Protein AF-A0A0B2RHP3-F1 (afdb_monomer_lite)

Structure (mmCIF, N/CA/C/O backbone):
data_AF-A0A0B2RHP3-F1
#
_entry.id   AF-A0A0B2RHP3-F1
#
loop_
_atom_site.group_PDB
_atom_site.id
_atom_site.type_symbol
_atom_site.label_atom_id
_atom_site.label_alt_id
_atom_site.label_comp_id
_atom_site.label_asym_id
_atom_site.label_entity_id
_atom_site.label_seq_id
_atom_site.pdbx_PDB_ins_code
_atom_site.Cartn_x
_atom_site.Cartn_y
_atom_site.Cartn_z
_atom_site.occupancy
_atom_site.B_iso_or_equiv
_atom_site.auth_seq_id
_atom_site.auth_comp_id
_atom_site.auth_asym_id
_atom_site.auth_atom_id
_atom_site.pdbx_PDB_model_num
ATOM 1 N N . ASN A 1 1 ? 19.300 -1.665 0.332 1.00 57.94 1 ASN A N 1
ATOM 2 C CA . ASN A 1 1 ? 18.293 -2.741 0.277 1.00 57.94 1 ASN A CA 1
ATOM 3 C C . ASN A 1 1 ? 17.797 -2.737 -1.156 1.00 57.94 1 ASN A C 1
ATOM 5 O O . ASN A 1 1 ? 17.292 -1.704 -1.565 1.00 57.94 1 ASN A O 1
ATOM 9 N N . SER A 1 2 ? 18.061 -3.764 -1.960 1.00 60.50 2 SER A N 1
ATOM 10 C CA . SER A 1 2 ? 17.703 -3.735 -3.387 1.00 60.50 2 SER A CA 1
ATOM 11 C C . SER A 1 2 ? 16.318 -4.350 -3.572 1.00 60.50 2 SER A C 1
ATOM 13 O O . SER A 1 2 ? 16.069 -5.476 -3.149 1.00 60.50 2 SER A O 1
ATOM 15 N N . SER A 1 3 ? 15.399 -3.591 -4.157 1.00 68.31 3 SER A N 1
ATOM 16 C CA . SER A 1 3 ? 14.050 -4.015 -4.521 1.00 68.31 3 SER A CA 1
ATOM 17 C C . SER A 1 3 ? 13.932 -4.022 -6.040 1.00 68.31 3 SER A C 1
ATOM 19 O O . SER A 1 3 ? 14.511 -3.188 -6.726 1.00 68.31 3 SER A O 1
ATOM 21 N N . PHE A 1 4 ? 13.136 -4.932 -6.584 1.00 70.50 4 PHE A N 1
ATOM 22 C CA . PHE A 1 4 ? 12.904 -5.008 -8.023 1.00 70.50 4 PHE A CA 1
ATOM 23 C C . PHE A 1 4 ? 11.477 -4.568 -8.342 1.00 70.50 4 PHE A C 1
ATOM 25 O O . PHE A 1 4 ? 10.541 -4.877 -7.597 1.00 70.50 4 PHE A O 1
ATOM 32 N N . ILE A 1 5 ? 11.313 -3.849 -9.451 1.00 76.62 5 ILE A N 1
ATOM 33 C CA . ILE A 1 5 ? 10.028 -3.734 -10.136 1.00 76.62 5 ILE A CA 1
ATOM 34 C C . ILE A 1 5 ? 10.063 -4.728 -11.293 1.00 76.62 5 ILE A C 1
ATOM 36 O O . ILE A 1 5 ? 10.775 -4.536 -12.279 1.00 76.62 5 ILE A O 1
ATOM 40 N N . ALA A 1 6 ? 9.293 -5.803 -11.164 1.00 77.19 6 ALA A N 1
ATOM 41 C CA . ALA A 1 6 ? 9.085 -6.758 -12.238 1.00 77.19 6 ALA A CA 1
ATOM 42 C C . ALA A 1 6 ? 7.977 -6.244 -13.161 1.00 77.19 6 ALA A C 1
ATOM 44 O O . ALA A 1 6 ? 6.861 -5.981 -12.710 1.00 77.19 6 ALA A O 1
ATOM 45 N N . LEU A 1 7 ? 8.271 -6.101 -14.451 1.00 79.06 7 LEU A N 1
ATOM 46 C CA . LEU A 1 7 ? 7.275 -5.764 -15.463 1.00 79.06 7 LEU A CA 1
ATOM 47 C C . LEU A 1 7 ? 6.718 -7.055 -16.063 1.00 79.06 7 LEU A C 1
ATOM 49 O O . LEU A 1 7 ? 7.438 -7.796 -16.726 1.00 79.06 7 LEU A O 1
ATOM 53 N N . ILE A 1 8 ? 5.433 -7.328 -15.827 1.00 81.75 8 ILE A N 1
ATOM 54 C CA . ILE A 1 8 ? 4.748 -8.492 -16.400 1.00 81.75 8 ILE A CA 1
ATOM 55 C C . ILE A 1 8 ? 3.898 -8.043 -17.594 1.00 81.75 8 ILE A C 1
ATOM 57 O O . ILE A 1 8 ? 3.030 -7.185 -17.405 1.00 81.75 8 ILE A O 1
ATOM 61 N N . PRO A 1 9 ? 4.097 -8.605 -18.801 1.00 80.69 9 PRO A N 1
ATOM 62 C CA . PRO A 1 9 ? 3.257 -8.311 -19.960 1.00 80.69 9 PRO A CA 1
ATOM 63 C C . PRO A 1 9 ? 1.780 -8.614 -19.682 1.00 80.69 9 PRO A C 1
ATOM 65 O O . PRO A 1 9 ? 1.448 -9.684 -19.172 1.00 80.69 9 PRO A O 1
ATOM 68 N N . LYS A 1 10 ? 0.875 -7.697 -20.039 1.00 80.12 10 LYS A N 1
ATOM 69 C CA . LYS A 1 10 ? -0.578 -7.954 -20.063 1.00 80.12 10 LYS A CA 1
ATOM 70 C C . LYS A 1 10 ? -1.024 -8.605 -21.374 1.00 80.12 10 LYS A C 1
ATOM 72 O O . LYS A 1 10 ? -2.064 -9.254 -21.405 1.00 80.12 10 LYS A O 1
ATOM 77 N N . LEU A 1 11 ? -0.261 -8.397 -22.447 1.00 85.56 11 LEU A N 1
ATOM 78 C CA . LEU A 1 11 ? -0.555 -8.824 -23.815 1.00 85.56 11 LEU A CA 1
ATOM 79 C C . LEU A 1 11 ? 0.608 -9.663 -24.364 1.00 85.56 11 LEU A C 1
ATOM 81 O O . LEU A 1 11 ? 1.715 -9.608 -23.831 1.00 85.56 11 LEU A O 1
ATOM 85 N N . LYS A 1 12 ? 0.356 -10.440 -25.429 1.00 78.94 12 LYS A N 1
ATOM 86 C CA . LYS A 1 12 ? 1.371 -11.293 -26.080 1.00 78.94 12 LYS A CA 1
ATOM 87 C C . LYS A 1 12 ? 2.529 -10.500 -26.696 1.00 78.94 12 LYS A C 1
ATOM 89 O O . LYS A 1 12 ? 3.638 -11.016 -26.710 1.00 78.94 12 LYS A O 1
ATOM 94 N N . ASP A 1 13 ? 2.260 -9.291 -27.183 1.00 83.25 13 ASP A N 1
ATOM 95 C CA . ASP A 1 13 ? 3.254 -8.410 -27.802 1.00 83.25 13 ASP A CA 1
ATOM 96 C C . ASP A 1 13 ? 3.098 -6.979 -27.251 1.00 83.25 13 ASP A C 1
ATOM 98 O O . ASP A 1 13 ? 2.348 -6.174 -27.808 1.00 83.25 13 ASP A O 1
ATOM 102 N N . PRO A 1 14 ? 3.671 -6.690 -26.069 1.00 80.50 14 PRO A N 1
ATOM 103 C CA . PRO A 1 14 ? 3.545 -5.385 -25.432 1.00 80.50 14 PRO A CA 1
ATOM 104 C C . PRO A 1 14 ? 4.436 -4.349 -26.136 1.00 80.50 14 PRO A C 1
ATOM 106 O O . PRO A 1 14 ? 5.646 -4.539 -26.241 1.00 80.50 14 PRO A O 1
ATOM 109 N N . GLN A 1 15 ? 3.853 -3.232 -26.577 1.00 82.00 15 GLN A N 1
ATOM 110 C CA . GLN A 1 15 ? 4.574 -2.184 -27.318 1.00 82.00 15 GLN A CA 1
ATOM 111 C C . GLN A 1 15 ? 4.764 -0.904 -26.501 1.00 82.00 15 GLN A C 1
ATOM 113 O O . GLN A 1 15 ? 5.702 -0.143 -26.735 1.00 82.00 15 GLN A O 1
ATOM 118 N N . SER A 1 16 ? 3.900 -0.673 -25.512 1.00 80.75 16 SER A N 1
ATOM 119 C CA . SER A 1 16 ? 3.956 0.479 -24.616 1.00 80.75 16 SER A CA 1
ATOM 120 C C . SER A 1 16 ? 4.167 0.054 -23.166 1.00 80.75 16 SER A C 1
ATOM 122 O O . SER A 1 16 ? 3.771 -1.031 -22.741 1.00 80.75 16 SER A O 1
ATOM 124 N N . ILE A 1 17 ? 4.726 0.949 -22.345 1.00 74.69 17 ILE A N 1
ATOM 125 C CA . ILE A 1 17 ? 4.904 0.710 -20.907 1.00 74.69 17 ILE A CA 1
ATOM 126 C C . ILE A 1 17 ? 3.569 0.478 -20.177 1.00 74.69 17 ILE A C 1
ATOM 128 O O . ILE A 1 17 ? 3.525 -0.233 -19.174 1.00 74.69 17 ILE A O 1
ATOM 132 N N . SER A 1 18 ? 2.459 1.008 -20.708 1.00 79.25 18 SER A N 1
ATOM 133 C CA . SER A 1 18 ? 1.107 0.754 -20.193 1.00 79.25 18 SER A CA 1
ATOM 134 C C . SER A 1 18 ? 0.641 -0.695 -20.380 1.00 79.25 18 SER A C 1
ATOM 136 O O . SER A 1 18 ? -0.253 -1.145 -19.652 1.00 79.25 18 SER A O 1
ATOM 138 N N . ASP A 1 19 ? 1.259 -1.440 -21.300 1.00 83.12 19 ASP A N 1
ATOM 139 C CA . ASP A 1 19 ? 0.955 -2.851 -21.569 1.00 83.12 19 ASP A CA 1
ATOM 140 C C . ASP A 1 19 ? 1.582 -3.779 -20.531 1.00 83.12 19 ASP A C 1
ATOM 142 O O . ASP A 1 19 ? 1.261 -4.965 -20.479 1.00 83.12 19 ASP A O 1
ATOM 146 N N . PHE A 1 20 ? 2.431 -3.247 -19.652 1.00 80.06 20 PHE A N 1
ATOM 147 C CA . PHE A 1 20 ? 3.016 -3.988 -18.550 1.00 80.06 20 PHE A CA 1
ATOM 148 C C . PHE A 1 20 ? 2.261 -3.721 -17.248 1.00 80.06 20 PHE A C 1
ATOM 150 O O . PHE A 1 20 ? 1.726 -2.640 -16.983 1.00 80.06 20 PHE A O 1
ATOM 157 N N . ARG A 1 21 ? 2.191 -4.744 -16.400 1.00 78.00 21 ARG A N 1
ATOM 158 C CA . ARG A 1 21 ? 1.799 -4.618 -15.001 1.00 78.00 21 ARG A CA 1
ATOM 159 C C . ARG A 1 21 ? 3.076 -4.601 -14.156 1.00 78.00 21 ARG A C 1
ATOM 161 O O . ARG A 1 21 ? 3.761 -5.623 -14.110 1.00 78.00 21 ARG A O 1
ATOM 168 N N . PRO A 1 22 ? 3.388 -3.492 -13.468 1.00 79.62 22 PRO A N 1
ATOM 169 C CA . PRO A 1 22 ? 4.493 -3.475 -12.527 1.00 79.62 22 PRO A CA 1
ATOM 170 C C . PRO A 1 22 ? 4.112 -4.245 -11.257 1.00 79.62 22 PRO A C 1
ATOM 172 O O . PRO A 1 22 ? 3.055 -4.016 -10.663 1.00 79.62 22 PRO A O 1
ATOM 175 N N . ILE A 1 23 ? 4.987 -5.147 -10.824 1.00 79.69 23 IL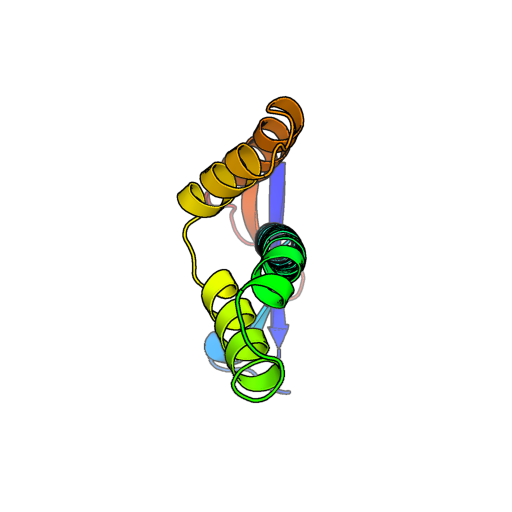E A N 1
ATOM 176 C CA . ILE A 1 23 ? 4.957 -5.780 -9.508 1.00 79.69 23 ILE A CA 1
ATOM 177 C C . ILE A 1 23 ? 6.174 -5.286 -8.738 1.00 79.69 23 ILE A C 1
ATOM 179 O O . ILE A 1 23 ? 7.305 -5.448 -9.180 1.00 79.69 23 ILE A O 1
ATOM 183 N N . SER A 1 24 ? 5.930 -4.674 -7.583 1.00 79.50 24 SER A N 1
ATOM 184 C CA . SER A 1 24 ? 6.958 -4.100 -6.719 1.00 79.50 24 SER A CA 1
ATOM 185 C C . SER A 1 24 ? 6.748 -4.577 -5.294 1.00 79.50 24 SER A C 1
ATOM 187 O O . SER A 1 24 ? 5.620 -4.533 -4.802 1.00 79.50 24 SER A O 1
ATOM 189 N N . LEU A 1 25 ? 7.825 -4.956 -4.605 1.00 77.12 25 LEU A N 1
ATOM 190 C CA . LEU A 1 25 ? 7.764 -5.273 -3.178 1.00 77.12 25 LEU A CA 1
ATOM 191 C C . LEU A 1 25 ? 7.252 -4.073 -2.363 1.00 77.12 25 LEU A C 1
ATOM 193 O O . LEU A 1 25 ? 6.396 -4.245 -1.500 1.00 77.12 25 LEU A O 1
ATOM 197 N N . ILE A 1 26 ? 7.699 -2.856 -2.691 1.00 79.44 26 ILE A N 1
ATOM 198 C CA . ILE A 1 26 ? 7.233 -1.609 -2.058 1.00 79.44 26 ILE A CA 1
ATOM 199 C C . ILE A 1 26 ? 5.727 -1.426 -2.289 1.00 79.44 26 ILE A C 1
ATOM 201 O O . ILE A 1 26 ? 4.983 -1.132 -1.355 1.00 79.44 26 ILE A O 1
ATOM 205 N N . GLY A 1 27 ? 5.265 -1.668 -3.520 1.00 80.38 27 GLY A N 1
ATOM 206 C CA . GLY A 1 27 ? 3.841 -1.623 -3.860 1.00 80.38 27 GLY A CA 1
ATOM 207 C C . GLY A 1 27 ? 3.014 -2.689 -3.130 1.00 80.38 27 GLY A C 1
ATOM 208 O O . GLY A 1 27 ? 1.875 -2.432 -2.749 1.00 80.38 27 GLY A O 1
ATOM 209 N N . CYS A 1 28 ? 3.576 -3.874 -2.884 1.00 81.81 28 CYS A N 1
ATOM 210 C CA . CYS A 1 28 ? 2.934 -4.904 -2.066 1.00 81.81 28 CYS A CA 1
ATOM 211 C C . CYS A 1 28 ? 2.837 -4.484 -0.593 1.00 81.81 28 CYS A C 1
ATOM 213 O O . CYS A 1 28 ? 1.779 -4.654 0.009 1.00 81.81 28 CYS A O 1
ATOM 215 N N . VAL A 1 29 ? 3.899 -3.901 -0.022 1.00 83.44 29 VAL A N 1
ATOM 216 C CA . VAL A 1 29 ? 3.894 -3.380 1.359 1.00 83.44 29 VAL A CA 1
ATOM 217 C C . VAL A 1 29 ? 2.820 -2.307 1.530 1.00 83.44 29 VAL A C 1
ATOM 219 O O . VAL A 1 29 ? 2.047 -2.379 2.483 1.00 83.44 29 VAL A O 1
ATOM 222 N N . TYR A 1 30 ? 2.728 -1.371 0.582 1.00 83.81 30 TYR A N 1
ATOM 223 C CA . TYR A 1 30 ? 1.690 -0.337 0.546 1.00 83.81 30 TYR A CA 1
ATOM 224 C C . TYR A 1 30 ? 0.282 -0.953 0.631 1.00 83.81 30 TYR A C 1
ATOM 226 O O . TYR A 1 30 ? -0.440 -0.720 1.598 1.00 83.81 30 TYR A O 1
ATOM 234 N N 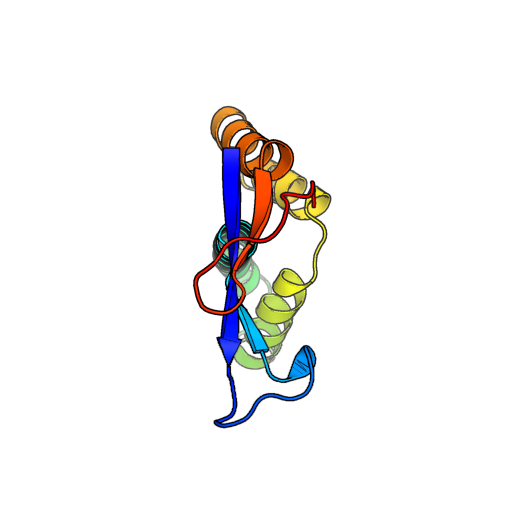. LYS A 1 31 ? -0.044 -1.879 -0.284 1.00 84.25 31 LYS A N 1
ATOM 235 C CA . LYS A 1 31 ? -1.351 -2.564 -0.330 1.00 84.25 31 LYS A CA 1
ATOM 236 C C . LYS A 1 31 ? -1.692 -3.336 0.943 1.00 84.25 31 LYS A C 1
ATOM 238 O O . LYS A 1 31 ? -2.851 -3.389 1.350 1.00 84.25 31 LYS A O 1
ATOM 243 N N . VAL A 1 32 ? -0.701 -3.975 1.568 1.00 87.44 32 VAL A N 1
ATOM 244 C CA . VAL A 1 32 ? -0.912 -4.706 2.826 1.00 87.44 32 VAL A CA 1
ATOM 245 C C . VAL A 1 32 ? -1.286 -3.742 3.950 1.00 87.44 32 VAL A C 1
ATOM 247 O O . VAL A 1 32 ? -2.216 -4.031 4.708 1.00 87.44 32 VAL A O 1
ATOM 250 N N . ILE A 1 33 ? -0.593 -2.605 4.059 1.00 87.50 33 ILE A N 1
ATOM 251 C CA . ILE A 1 33 ? -0.881 -1.605 5.092 1.00 87.50 33 ILE A CA 1
ATOM 252 C C . ILE A 1 33 ? -2.251 -0.973 4.844 1.00 87.50 33 ILE A C 1
ATOM 254 O O . ILE A 1 33 ? -3.051 -0.931 5.778 1.00 87.50 33 ILE A O 1
ATOM 258 N N . ASP A 1 34 ? -2.557 -0.579 3.607 1.00 87.00 34 ASP A N 1
ATOM 259 C CA . ASP A 1 34 ? -3.866 -0.042 3.223 1.00 87.00 34 ASP A CA 1
ATOM 260 C C . ASP A 1 34 ? -5.003 -0.971 3.616 1.00 87.00 34 ASP A C 1
ATOM 262 O O . ASP A 1 34 ? -5.920 -0.592 4.348 1.00 87.00 34 ASP A O 1
ATOM 266 N N . LYS A 1 35 ? -4.909 -2.241 3.210 1.00 86.69 35 LYS A N 1
ATOM 267 C CA . LYS A 1 35 ? -5.940 -3.227 3.519 1.00 86.69 35 LYS A CA 1
ATOM 268 C C . LYS A 1 35 ? -6.085 -3.429 5.023 1.00 86.69 35 LYS A C 1
ATOM 270 O O . LYS A 1 35 ? -7.199 -3.601 5.522 1.00 86.69 35 LYS A O 1
ATOM 275 N N . LEU A 1 36 ? -4.981 -3.410 5.764 1.00 88.81 36 LEU A N 1
ATOM 276 C CA . LEU A 1 36 ? -4.991 -3.552 7.214 1.00 88.81 36 LEU A CA 1
ATOM 277 C C . LEU A 1 36 ? -5.638 -2.343 7.909 1.00 88.81 36 LEU A C 1
ATOM 279 O O . LEU A 1 36 ? -6.481 -2.543 8.790 1.00 88.81 36 LEU A O 1
ATOM 283 N N . LEU A 1 37 ? -5.304 -1.115 7.503 1.00 87.25 37 LEU A N 1
ATOM 284 C CA . LEU A 1 37 ? -5.929 0.105 8.017 1.00 87.25 37 LEU A CA 1
ATOM 285 C C . LEU A 1 37 ? -7.422 0.115 7.681 1.00 87.25 37 LEU A C 1
ATOM 287 O O . LEU A 1 37 ? -8.251 0.346 8.565 1.00 87.25 37 LEU A O 1
ATOM 291 N N . ALA A 1 38 ? -7.777 -0.252 6.449 1.00 86.19 38 ALA A N 1
ATOM 292 C CA . ALA A 1 38 ? -9.161 -0.281 6.020 1.00 86.19 38 ALA A CA 1
ATOM 293 C C . ALA A 1 38 ? -9.997 -1.325 6.764 1.00 86.19 38 ALA A C 1
ATOM 295 O O . ALA A 1 38 ? -11.116 -1.055 7.206 1.00 86.19 38 ALA A O 1
ATOM 296 N N . ASN A 1 39 ? -9.426 -2.507 6.995 1.00 86.12 39 ASN A N 1
ATOM 297 C CA . ASN A 1 39 ? -10.051 -3.549 7.802 1.00 86.12 39 ASN A CA 1
ATOM 298 C C . ASN A 1 39 ? -10.276 -3.112 9.255 1.00 86.12 39 ASN A C 1
ATOM 300 O O . ASN A 1 39 ? -11.269 -3.521 9.859 1.00 86.12 39 ASN A O 1
ATOM 304 N N . ARG A 1 40 ? -9.369 -2.309 9.827 1.00 86.56 40 ARG A N 1
ATOM 305 C CA . ARG A 1 40 ? -9.526 -1.770 11.183 1.00 86.56 40 ARG A CA 1
ATOM 306 C C . ARG A 1 40 ? -10.597 -0.690 11.240 1.00 86.56 40 ARG A C 1
ATOM 308 O O . ARG A 1 40 ? -11.457 -0.780 12.113 1.00 86.56 40 ARG A O 1
ATOM 315 N N . LEU A 1 41 ? -10.600 0.269 10.309 1.00 81.44 41 LEU A N 1
ATOM 316 C CA . LEU A 1 41 ? -11.622 1.319 10.312 1.00 81.44 41 LEU A CA 1
ATOM 317 C C . LEU A 1 41 ? -13.020 0.750 10.060 1.00 81.44 41 LEU A C 1
ATOM 319 O O . LEU A 1 41 ? -13.972 1.178 10.706 1.00 81.44 41 LEU A O 1
ATOM 323 N N . ARG A 1 42 ? -13.137 -0.281 9.213 1.00 81.00 42 ARG A N 1
ATOM 324 C CA . ARG A 1 42 ? -14.412 -0.968 8.967 1.00 81.00 42 ARG A CA 1
ATOM 325 C C . ARG A 1 42 ? -15.112 -1.398 10.258 1.00 81.00 42 ARG A C 1
ATOM 327 O O . ARG A 1 42 ? -16.324 -1.267 10.329 1.00 81.00 42 ARG A O 1
ATOM 334 N N . LYS A 1 43 ? -14.373 -1.863 11.273 1.00 81.62 43 LYS A N 1
ATOM 335 C CA . LYS A 1 43 ? -14.956 -2.283 12.562 1.00 81.62 43 LYS A CA 1
ATOM 336 C C . LYS A 1 43 ? -15.622 -1.137 13.321 1.00 81.62 43 LYS A C 1
ATOM 338 O O . LYS A 1 43 ? -16.554 -1.372 14.069 1.00 81.62 43 LYS A O 1
ATOM 343 N N . VAL A 1 44 ? -15.125 0.087 13.164 1.00 81.50 44 VAL A N 1
ATOM 344 C CA . VAL A 1 44 ? -15.709 1.274 13.803 1.00 81.50 44 VAL A CA 1
ATOM 345 C C . VAL A 1 44 ? -16.875 1.791 12.966 1.00 81.50 44 VAL A C 1
ATOM 347 O O . VAL A 1 44 ? -17.922 2.131 13.504 1.00 81.50 44 VAL A O 1
ATOM 350 N N . LEU A 1 45 ? -16.717 1.787 11.640 1.00 76.62 45 LEU A N 1
ATOM 351 C CA . LEU A 1 45 ? -17.722 2.273 10.698 1.00 76.62 45 LEU A CA 1
ATOM 352 C C . LEU A 1 45 ? -19.051 1.508 10.810 1.00 76.62 45 LEU A C 1
ATOM 354 O O . LEU A 1 45 ? -20.113 2.117 10.725 1.00 76.62 45 LEU A O 1
ATOM 358 N N . THR A 1 46 ? -18.997 0.195 11.063 1.00 73.19 46 THR A N 1
ATOM 359 C CA . THR A 1 46 ? -20.184 -0.656 11.264 1.00 73.19 46 THR A CA 1
ATOM 360 C C . THR A 1 46 ? -21.034 -0.264 12.470 1.00 73.19 46 THR A C 1
ATOM 362 O O . THR A 1 46 ? -22.181 -0.677 12.548 1.00 73.19 46 THR A O 1
ATOM 365 N N . HIS A 1 47 ? -20.496 0.518 13.410 1.00 75.75 47 HIS A N 1
ATOM 366 C CA . HIS A 1 47 ? -21.250 1.024 14.561 1.00 75.75 47 HIS A CA 1
ATOM 367 C C . HIS A 1 47 ? -21.784 2.447 14.355 1.00 75.75 47 HIS A C 1
ATOM 369 O O . HIS A 1 47 ? -22.592 2.908 15.153 1.00 75.75 47 HIS A O 1
ATOM 375 N N . LEU A 1 48 ? -21.316 3.151 13.321 1.00 75.31 48 LEU A N 1
ATOM 376 C CA . LEU A 1 48 ? -21.669 4.548 13.051 1.00 75.31 48 LEU A CA 1
ATOM 377 C C . LEU A 1 48 ? -22.690 4.698 11.924 1.00 75.31 48 LEU A C 1
ATOM 379 O O . LEU A 1 48 ? -23.290 5.761 11.793 1.00 75.31 48 LEU A O 1
ATOM 383 N N . ILE A 1 49 ? -22.855 3.669 11.092 1.00 72.69 49 ILE A N 1
ATOM 384 C CA . ILE A 1 49 ? -23.703 3.733 9.908 1.00 72.69 49 ILE A CA 1
ATOM 385 C C . ILE A 1 49 ? -24.775 2.650 9.970 1.00 72.69 49 ILE A C 1
ATOM 387 O O . ILE A 1 49 ? -24.468 1.484 10.208 1.00 72.69 49 ILE A O 1
ATOM 391 N N . ASP A 1 50 ? -26.023 3.051 9.729 1.00 72.25 50 ASP A N 1
ATOM 392 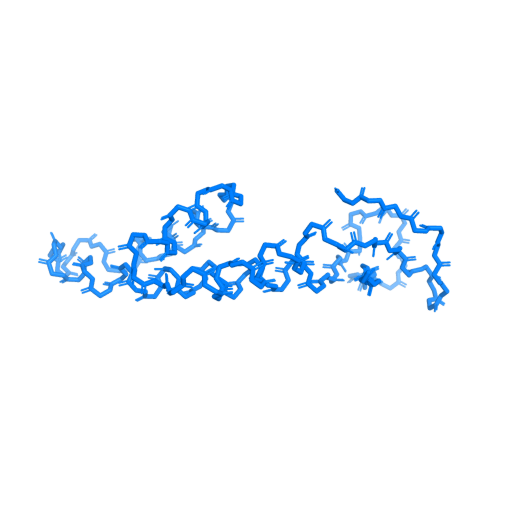C CA . ASP A 1 50 ? -27.171 2.150 9.644 1.00 72.25 50 ASP A CA 1
ATOM 393 C C . ASP A 1 50 ? -26.971 1.116 8.520 1.00 72.25 50 ASP A C 1
ATOM 395 O O . ASP A 1 50 ? -26.550 1.453 7.404 1.00 72.25 50 ASP A O 1
ATOM 399 N N . GLU A 1 51 ? -27.266 -0.156 8.811 1.00 66.31 51 GLU A N 1
ATOM 400 C CA . GLU A 1 51 ? -27.048 -1.285 7.896 1.00 66.31 51 GLU A CA 1
ATOM 401 C C . GLU A 1 51 ? -27.726 -1.089 6.532 1.00 66.31 51 GLU A C 1
ATOM 403 O O . GLU A 1 51 ? -27.253 -1.621 5.523 1.00 66.31 51 GLU A O 1
ATOM 408 N N . ARG A 1 52 ? -28.810 -0.301 6.482 1.00 64.31 52 ARG A N 1
ATOM 409 C CA . ARG A 1 52 ? -29.682 -0.176 5.310 1.00 64.31 52 ARG A CA 1
ATOM 410 C C . ARG A 1 52 ? -29.182 0.782 4.231 1.00 64.31 52 ARG A C 1
ATOM 412 O O . ARG A 1 52 ? -29.647 0.670 3.102 1.00 64.31 52 ARG A O 1
ATOM 419 N N . GLN A 1 53 ? -28.264 1.706 4.529 1.00 60.03 53 GLN A N 1
ATOM 420 C CA . GLN A 1 53 ? -27.878 2.751 3.563 1.00 60.03 53 GLN A CA 1
ATOM 421 C C . GLN A 1 53 ? -26.487 2.600 2.935 1.00 60.03 53 GLN A C 1
ATOM 423 O O . GLN A 1 53 ? -26.269 3.139 1.853 1.00 60.03 53 GLN A O 1
ATOM 428 N N . SER A 1 54 ? -25.545 1.874 3.548 1.00 57.09 54 SER A N 1
ATOM 429 C CA . SER A 1 54 ? -24.129 2.157 3.247 1.00 57.09 54 SER A CA 1
ATOM 430 C C . SER A 1 54 ? -23.170 0.978 3.167 1.00 57.09 54 SER A C 1
ATOM 432 O O . SER A 1 54 ? -22.053 1.153 2.683 1.00 57.09 54 SER A O 1
ATOM 434 N N . CYS A 1 55 ? -23.538 -0.221 3.618 1.00 60.91 55 CYS A N 1
ATOM 435 C CA . CYS A 1 55 ? -22.535 -1.250 3.916 1.00 60.91 55 CYS A CA 1
ATOM 436 C C . CYS A 1 55 ? -21.729 -1.730 2.688 1.00 60.91 55 CYS A C 1
ATOM 438 O O . CYS A 1 55 ? -20.543 -2.026 2.818 1.00 60.91 55 CYS A O 1
ATOM 440 N N . MET A 1 56 ? -22.321 -1.776 1.487 1.00 61.88 56 MET A N 1
ATOM 441 C CA . MET A 1 56 ? -21.607 -2.232 0.280 1.00 61.88 56 MET A CA 1
ATOM 442 C C . MET A 1 56 ? -20.913 -1.095 -0.478 1.00 61.88 56 MET A C 1
ATOM 444 O O . MET A 1 56 ? -19.731 -1.222 -0.792 1.00 61.88 56 MET A O 1
ATOM 448 N N . VAL A 1 57 ? -21.607 0.018 -0.734 1.00 66.25 57 VAL A N 1
ATOM 449 C CA . VAL A 1 57 ? -21.059 1.146 -1.511 1.00 66.25 57 VAL A CA 1
ATOM 450 C C . VAL A 1 57 ? -19.928 1.838 -0.742 1.00 66.25 57 VAL A C 1
ATOM 452 O O . VAL A 1 57 ? -18.823 1.947 -1.267 1.00 66.25 57 VAL A O 1
ATOM 455 N N . PHE A 1 58 ? -20.123 2.165 0.544 1.00 66.50 58 PHE A N 1
ATOM 456 C CA . PHE A 1 58 ? -19.063 2.796 1.344 1.00 66.50 58 PHE A CA 1
ATOM 457 C C . PHE A 1 58 ? -17.876 1.867 1.583 1.00 66.50 58 PHE A C 1
ATOM 459 O O . PHE A 1 58 ? -16.742 2.330 1.651 1.00 66.50 58 PHE A O 1
ATOM 466 N N . LYS A 1 59 ? -18.098 0.553 1.693 1.00 64.25 59 LYS A N 1
ATOM 467 C CA . LYS A 1 59 ? -17.001 -0.409 1.850 1.00 64.25 59 LYS A CA 1
ATOM 468 C C . LYS A 1 59 ? -16.098 -0.442 0.618 1.00 64.25 59 LYS A C 1
ATOM 470 O O . LYS A 1 59 ? -14.883 -0.509 0.781 1.00 64.25 59 LYS A O 1
ATOM 475 N N . VAL A 1 60 ? -16.674 -0.399 -0.585 1.00 67.06 60 VAL A N 1
ATOM 476 C CA . VAL A 1 60 ? -15.911 -0.402 -1.843 1.00 67.06 60 VAL A CA 1
ATOM 477 C C . VAL A 1 60 ? -15.191 0.928 -2.053 1.00 67.06 60 VAL A C 1
ATOM 479 O O . VAL A 1 60 ? -14.003 0.919 -2.372 1.00 67.06 60 VAL A O 1
ATOM 482 N N . ASP A 1 61 ? -15.867 2.057 -1.835 1.00 72.38 61 ASP A N 1
ATOM 483 C CA . ASP A 1 61 ? -15.259 3.380 -2.025 1.00 72.38 61 ASP A CA 1
ATOM 484 C C . ASP A 1 61 ? -14.151 3.657 -1.014 1.00 72.38 61 ASP A C 1
ATOM 486 O O . ASP A 1 61 ? -13.110 4.204 -1.366 1.00 72.38 61 ASP A O 1
ATOM 490 N N . PHE A 1 62 ? -14.324 3.217 0.230 1.00 69.38 62 PHE A N 1
ATOM 491 C CA . PHE A 1 62 ? -13.315 3.397 1.260 1.00 69.38 62 PHE A CA 1
ATOM 492 C C . PHE A 1 62 ? -12.064 2.544 1.015 1.00 69.38 62 PHE A C 1
ATOM 494 O O . PHE A 1 62 ? -10.945 3.013 1.209 1.00 69.38 62 PHE A O 1
ATOM 501 N N . GLU A 1 63 ? -12.238 1.303 0.554 1.00 68.62 63 GLU A N 1
ATOM 502 C CA . GLU A 1 63 ? -11.111 0.442 0.188 1.00 68.62 63 GLU A CA 1
ATOM 503 C C . GLU A 1 63 ? -10.324 1.029 -0.994 1.00 68.62 63 GLU A C 1
ATOM 505 O O . GLU A 1 63 ? -9.100 1.090 -0.934 1.00 68.62 63 GLU A O 1
ATOM 510 N N . LYS A 1 64 ? -11.019 1.571 -2.004 1.00 71.81 64 LYS A N 1
ATOM 511 C CA . LYS A 1 64 ? -10.387 2.287 -3.124 1.00 71.81 64 LYS A CA 1
ATOM 512 C C . LYS A 1 64 ? -9.734 3.609 -2.719 1.00 71.81 64 LYS A C 1
ATOM 514 O O . LYS A 1 64 ? -8.719 3.980 -3.295 1.00 71.81 64 LYS A O 1
ATOM 519 N N . ALA A 1 65 ? -10.309 4.341 -1.765 1.00 70.19 65 ALA A N 1
ATOM 520 C CA . ALA A 1 65 ? -9.754 5.615 -1.314 1.00 70.19 65 ALA A CA 1
ATOM 521 C C . ALA A 1 65 ? -8.366 5.420 -0.689 1.00 70.19 65 ALA A C 1
ATOM 523 O O . ALA A 1 65 ? -7.466 6.220 -0.944 1.00 70.19 65 ALA A O 1
ATOM 524 N N . TYR A 1 66 ? -8.187 4.328 0.063 1.00 68.31 66 TYR A N 1
ATOM 525 C CA . TYR A 1 66 ? -6.921 3.988 0.714 1.00 68.31 66 TYR A CA 1
ATOM 526 C C . TYR A 1 66 ? -5.806 3.660 -0.290 1.00 68.31 66 TYR A C 1
ATOM 528 O O . TYR A 1 66 ? -4.700 4.169 -0.135 1.00 68.31 66 TYR A O 1
ATOM 536 N N . ASP A 1 67 ? -6.132 3.016 -1.418 1.00 70.31 67 ASP A N 1
ATOM 537 C CA . ASP A 1 67 ? -5.172 2.710 -2.494 1.00 70.31 67 ASP A CA 1
ATOM 538 C C . ASP A 1 67 ? -4.451 3.951 -3.086 1.00 70.31 67 ASP A C 1
ATOM 540 O O . ASP A 1 67 ? -3.482 3.802 -3.832 1.00 70.31 67 ASP A O 1
ATOM 544 N N . SER A 1 68 ? -4.906 5.173 -2.776 1.00 69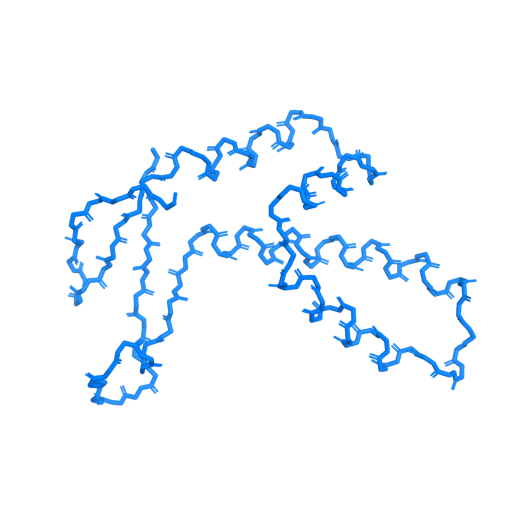.88 68 SER A N 1
ATOM 545 C CA . SER A 1 68 ? -4.403 6.437 -3.340 1.00 69.88 68 SER A CA 1
ATOM 546 C C . SER A 1 68 ? -3.768 7.418 -2.336 1.00 69.88 68 SER A C 1
ATOM 548 O O . SER A 1 68 ? -3.429 8.542 -2.714 1.00 69.88 68 SER A O 1
ATOM 550 N N . VAL A 1 69 ? -3.595 7.045 -1.061 1.00 77.31 69 VAL A N 1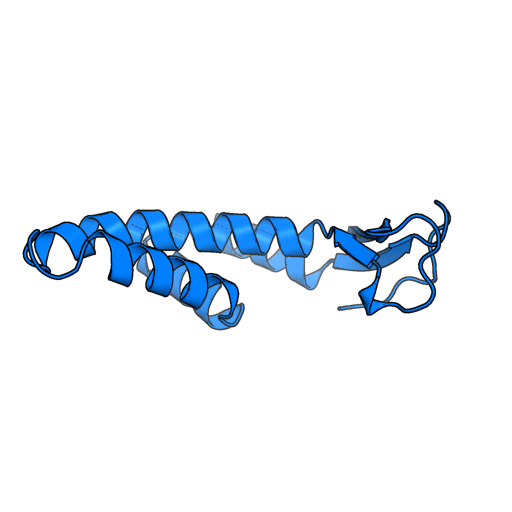
ATOM 551 C CA . VAL A 1 69 ? -3.187 7.986 -0.002 1.00 77.31 69 VAL A CA 1
ATOM 552 C C . VAL A 1 69 ? -1.673 8.020 0.231 1.00 77.31 69 VAL A C 1
ATOM 554 O O . VAL A 1 69 ? -0.966 7.022 0.166 1.00 77.31 69 VAL A O 1
ATOM 557 N N . SER A 1 70 ? -1.137 9.193 0.575 1.00 83.56 70 SER A N 1
ATOM 558 C CA . SER A 1 70 ? 0.301 9.362 0.810 1.00 83.56 70 SER A CA 1
ATOM 559 C C . SER A 1 70 ? 0.867 8.446 1.913 1.00 83.56 70 SER A C 1
ATOM 561 O O . SER A 1 70 ? 0.212 8.132 2.914 1.00 83.56 70 SER A O 1
ATOM 563 N N . TRP A 1 71 ? 2.155 8.101 1.794 1.00 83.00 71 TRP A N 1
ATOM 564 C CA . TRP A 1 71 ? 2.905 7.385 2.837 1.00 83.00 71 TRP A CA 1
ATOM 565 C C . TRP A 1 71 ? 2.893 8.105 4.190 1.00 83.00 71 TRP A C 1
ATOM 567 O O . TRP A 1 71 ? 2.912 7.470 5.244 1.00 83.00 71 TRP A O 1
ATOM 577 N N . HIS A 1 72 ? 2.840 9.439 4.180 1.00 86.06 72 HIS A N 1
ATOM 578 C CA . HIS A 1 72 ? 2.744 10.217 5.409 1.00 86.06 72 HIS A CA 1
ATOM 579 C C . HIS A 1 72 ? 1.448 9.901 6.165 1.00 86.06 72 HIS A C 1
ATOM 581 O O . HIS A 1 72 ? 1.475 9.669 7.374 1.00 86.06 72 HIS A O 1
ATOM 587 N N . PHE A 1 73 ? 0.329 9.822 5.443 1.00 85.50 73 PHE A N 1
ATOM 588 C CA . PHE A 1 73 ? -0.959 9.456 6.020 1.00 85.50 73 PHE A CA 1
ATOM 589 C C . PHE A 1 73 ? -0.975 8.015 6.535 1.00 85.50 73 PHE A C 1
ATOM 591 O O . PHE A 1 73 ? -1.493 7.764 7.620 1.00 85.50 73 PHE A O 1
ATOM 598 N N . HIS A 1 74 ? -0.351 7.082 5.814 1.00 86.81 74 HIS A N 1
ATOM 599 C CA . HIS A 1 74 ? -0.189 5.702 6.271 1.00 86.81 74 HIS A CA 1
ATOM 600 C C . HIS A 1 74 ? 0.501 5.636 7.633 1.00 86.81 74 HIS A C 1
ATOM 602 O O . HIS A 1 74 ? -0.043 5.074 8.583 1.00 86.81 74 HIS A O 1
ATOM 608 N N . PHE A 1 75 ? 1.670 6.270 7.766 1.00 89.81 75 PHE A N 1
ATOM 609 C CA . PHE A 1 75 ? 2.389 6.294 9.038 1.00 89.81 75 PHE A CA 1
ATOM 610 C C . PHE A 1 75 ? 1.601 7.015 10.132 1.00 89.81 75 PHE A C 1
ATOM 612 O O . PHE A 1 75 ? 1.569 6.548 11.270 1.00 89.81 75 PHE A O 1
ATOM 619 N N . TYR A 1 76 ? 0.936 8.122 9.796 1.00 90.62 76 TYR A N 1
ATOM 620 C CA . TYR A 1 76 ? 0.043 8.819 10.716 1.00 90.62 76 TYR A CA 1
ATOM 621 C C . TYR A 1 76 ? -1.066 7.890 11.235 1.00 90.62 76 TYR A C 1
ATOM 623 O O . TYR A 1 76 ? -1.272 7.785 12.445 1.00 90.62 76 TYR A O 1
ATOM 631 N N . MET A 1 77 ? -1.737 7.153 10.349 1.00 88.31 77 MET A N 1
ATOM 632 C CA . MET A 1 77 ? -2.832 6.267 10.732 1.00 88.31 77 MET A CA 1
ATOM 633 C C . MET A 1 77 ? -2.373 5.040 11.498 1.00 88.31 77 MET A C 1
ATOM 635 O O . MET A 1 77 ? -3.021 4.660 12.472 1.00 88.31 77 MET A O 1
ATOM 639 N N . MET A 1 78 ? -1.227 4.466 11.140 1.00 90.25 78 MET A N 1
ATOM 640 C CA . MET A 1 78 ? -0.619 3.387 11.914 1.00 90.25 78 MET A CA 1
ATOM 641 C C . MET A 1 78 ? -0.354 3.825 13.361 1.00 90.25 78 MET A C 1
ATOM 643 O O . MET A 1 78 ? -0.726 3.109 14.290 1.00 90.25 78 MET A O 1
ATOM 647 N N . ARG A 1 79 ? 0.182 5.033 13.584 1.00 92.88 79 ARG A N 1
ATOM 648 C CA . ARG A 1 79 ? 0.349 5.573 14.948 1.00 92.88 79 ARG A CA 1
ATOM 649 C C . ARG A 1 79 ? -0.979 5.709 15.679 1.00 92.88 79 ARG A C 1
ATOM 651 O O . ARG A 1 79 ? -1.122 5.239 16.803 1.00 92.88 79 ARG A O 1
ATOM 658 N N . ARG A 1 80 ? -1.975 6.312 15.026 1.00 90.44 80 ARG A N 1
ATOM 659 C CA . ARG A 1 80 ? -3.310 6.535 15.609 1.00 90.44 80 ARG A CA 1
ATOM 660 C C . ARG A 1 80 ? -4.050 5.232 15.925 1.00 90.44 80 ARG A C 1
ATOM 662 O O . ARG A 1 80 ? -4.839 5.209 16.860 1.00 90.44 80 ARG A O 1
ATOM 669 N N . MET A 1 81 ? -3.782 4.155 15.187 1.00 87.62 81 MET A N 1
ATOM 670 C CA . MET A 1 81 ? -4.344 2.821 15.432 1.00 87.62 81 MET A CA 1
ATOM 671 C C . MET A 1 81 ? -3.521 1.971 16.419 1.00 87.62 81 MET A C 1
ATOM 673 O O . MET A 1 81 ? -3.804 0.779 16.572 1.00 87.62 81 MET A O 1
ATOM 677 N N . GLY A 1 82 ? -2.516 2.559 17.080 1.00 91.50 82 GLY A N 1
ATOM 678 C CA . GLY A 1 82 ? -1.754 1.927 18.159 1.00 91.50 82 GLY A CA 1
ATOM 679 C C . GLY A 1 82 ? -0.638 0.988 17.700 1.00 91.50 82 GLY A C 1
ATOM 680 O O . GLY A 1 82 ? -0.217 0.124 18.467 1.00 91.50 82 GLY A O 1
ATOM 681 N N . PHE A 1 83 ? -0.158 1.106 16.458 1.00 89.44 83 PHE A N 1
ATOM 682 C CA . PHE A 1 83 ? 1.015 0.345 16.026 1.00 89.44 83 PHE A CA 1
ATOM 683 C C . PHE A 1 83 ? 2.275 0.852 16.731 1.00 89.44 83 PHE A C 1
ATOM 685 O O . PHE A 1 83 ? 2.522 2.053 16.808 1.00 89.44 83 PHE A O 1
ATOM 692 N N . HIS A 1 84 ? 3.093 -0.079 17.224 1.00 93.00 84 HIS A N 1
ATOM 693 C CA . HIS A 1 84 ? 4.321 0.245 17.945 1.00 93.00 84 HIS A CA 1
ATOM 694 C C . HIS A 1 84 ? 5.340 0.950 17.030 1.00 93.00 84 HIS A C 1
ATOM 696 O O . HIS A 1 84 ? 5.590 0.491 15.912 1.00 93.00 84 HIS A O 1
ATOM 702 N N . GLU A 1 85 ? 5.999 2.008 17.519 1.00 91.50 85 GLU A N 1
ATOM 703 C CA . GLU A 1 85 ? 6.940 2.826 16.724 1.00 91.50 85 GLU A CA 1
ATOM 704 C C . GLU A 1 85 ? 8.077 2.007 16.103 1.00 91.50 85 GLU A C 1
ATOM 706 O O . GLU A 1 85 ? 8.507 2.290 14.990 1.00 91.50 85 GLU A O 1
ATOM 711 N N . ARG A 1 86 ? 8.533 0.936 16.766 1.00 90.31 86 ARG A N 1
ATOM 712 C CA . ARG A 1 86 ? 9.535 0.015 16.191 1.00 90.31 86 ARG A CA 1
ATOM 713 C C . ARG A 1 86 ? 9.057 -0.617 14.878 1.00 90.31 86 ARG A C 1
ATOM 715 O O . ARG A 1 86 ? 9.832 -0.710 13.935 1.00 90.31 86 ARG A O 1
ATOM 722 N N . TRP A 1 87 ? 7.784 -1.004 14.803 1.00 88.19 87 TRP A N 1
ATOM 723 C CA . TRP A 1 87 ? 7.205 -1.619 13.607 1.00 88.19 87 TRP A CA 1
ATOM 724 C C . TRP A 1 87 ? 7.044 -0.595 12.479 1.00 88.19 87 TRP A C 1
ATOM 726 O O . TRP A 1 87 ? 7.405 -0.857 11.335 1.00 88.19 87 TRP A O 1
ATOM 736 N N . ILE A 1 88 ? 6.597 0.614 12.829 1.00 90.44 88 ILE A N 1
ATOM 737 C CA . ILE A 1 88 ? 6.506 1.751 11.905 1.00 90.44 88 ILE A CA 1
ATOM 738 C C . ILE A 1 88 ? 7.895 2.118 11.362 1.00 90.44 88 ILE A C 1
ATOM 740 O O . ILE A 1 88 ? 8.050 2.349 10.165 1.00 90.44 88 ILE A O 1
ATOM 744 N N . SER A 1 89 ? 8.913 2.121 12.224 1.00 88.12 89 SER A N 1
ATOM 745 C CA . SER A 1 89 ? 10.303 2.402 11.860 1.00 88.12 89 SER A CA 1
ATOM 746 C C . SER A 1 89 ? 10.873 1.357 10.900 1.00 88.12 89 SER A C 1
ATOM 748 O O . SER A 1 89 ? 11.500 1.729 9.911 1.00 88.12 89 SER A O 1
ATOM 750 N N . TRP A 1 90 ? 10.598 0.065 11.115 1.00 86.19 90 TRP A N 1
ATOM 751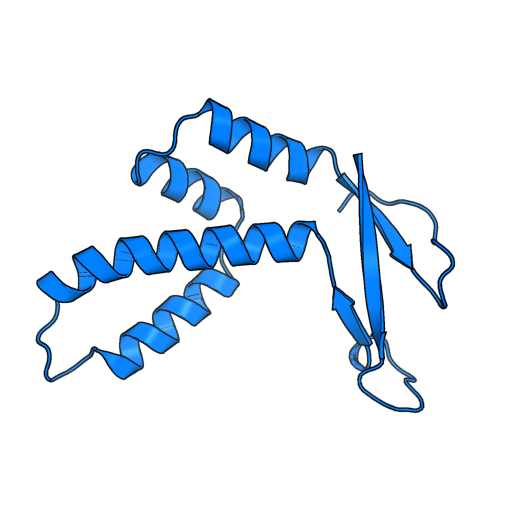 C CA . TRP A 1 90 ? 10.999 -0.987 10.176 1.00 86.19 90 TRP A CA 1
ATOM 752 C C . TRP A 1 90 ? 10.368 -0.803 8.801 1.00 86.19 90 TRP A C 1
ATOM 754 O O . TRP A 1 90 ? 11.082 -0.822 7.805 1.00 86.19 90 TRP A O 1
ATOM 764 N N . ILE A 1 91 ? 9.061 -0.543 8.742 1.00 84.88 91 ILE A N 1
ATOM 765 C CA . ILE A 1 91 ? 8.359 -0.303 7.474 1.00 84.88 91 ILE A CA 1
ATOM 766 C C . ILE A 1 91 ? 8.927 0.932 6.773 1.00 84.88 91 ILE A C 1
ATOM 768 O O . ILE A 1 91 ? 9.244 0.878 5.585 1.00 84.88 91 ILE A O 1
ATOM 772 N N . LYS A 1 92 ? 9.120 2.030 7.511 1.00 84.81 92 LYS A N 1
ATOM 773 C CA . LYS A 1 92 ? 9.731 3.251 6.980 1.00 84.81 92 LYS A CA 1
ATOM 774 C C . LYS A 1 92 ? 11.134 2.977 6.441 1.00 84.81 92 LYS A C 1
ATOM 776 O O . LYS A 1 92 ? 11.428 3.380 5.323 1.00 84.81 92 LYS A O 1
ATOM 781 N N . GLY A 1 93 ? 11.953 2.240 7.188 1.00 81.31 93 GLY A N 1
ATOM 782 C CA . GLY A 1 93 ? 13.284 1.813 6.771 1.00 81.31 93 GLY A CA 1
ATOM 783 C C . GLY A 1 93 ? 13.254 0.971 5.498 1.00 81.31 93 GLY A C 1
ATOM 784 O O . GLY A 1 93 ? 14.033 1.236 4.587 1.00 81.31 93 GLY A O 1
ATOM 785 N N . CYS A 1 94 ? 12.331 0.012 5.379 1.00 77.31 94 CYS A N 1
ATOM 786 C CA . CYS A 1 94 ? 12.151 -0.796 4.170 1.00 77.31 94 CYS A CA 1
ATOM 787 C C . CYS A 1 94 ? 11.829 0.055 2.936 1.00 77.31 94 CYS A C 1
ATOM 789 O O . CYS A 1 94 ? 12.325 -0.250 1.858 1.00 77.31 94 CYS A O 1
ATOM 791 N N . ILE A 1 95 ? 11.043 1.123 3.094 1.00 75.31 95 ILE A N 1
ATOM 792 C CA . ILE A 1 95 ? 10.652 2.006 1.988 1.00 75.31 95 ILE A CA 1
ATOM 793 C C . ILE A 1 95 ? 11.789 2.968 1.621 1.00 75.31 95 ILE A C 1
ATOM 795 O O . ILE A 1 95 ? 12.125 3.098 0.452 1.00 75.31 95 ILE A O 1
ATOM 799 N N . THR A 1 96 ? 12.421 3.621 2.601 1.00 73.81 96 THR A N 1
ATOM 800 C CA . THR A 1 96 ? 13.439 4.658 2.341 1.00 73.81 96 THR A CA 1
ATOM 801 C C . THR A 1 96 ? 14.814 4.103 1.976 1.00 73.81 96 THR A C 1
ATOM 803 O O . THR A 1 96 ? 15.634 4.820 1.411 1.00 73.81 96 THR A O 1
ATOM 806 N N . SER A 1 97 ? 15.110 2.853 2.344 1.00 67.56 97 SER A N 1
ATOM 807 C CA . SER A 1 97 ? 16.391 2.196 2.031 1.00 67.56 97 SER A CA 1
ATOM 808 C C . SER A 1 97 ? 16.365 1.383 0.736 1.00 67.56 97 SER A C 1
ATOM 810 O O . SER A 1 97 ? 17.375 0.749 0.400 1.00 67.56 97 SER A O 1
ATOM 812 N N . ALA A 1 98 ? 15.221 1.363 0.046 1.00 67.62 98 ALA A N 1
ATOM 813 C CA . ALA A 1 98 ? 15.044 0.614 -1.181 1.00 67.62 98 ALA A CA 1
ATOM 814 C C . ALA A 1 98 ? 15.702 1.346 -2.359 1.00 67.62 98 ALA A C 1
ATOM 816 O O . ALA A 1 98 ? 15.259 2.420 -2.754 1.00 67.62 98 ALA A O 1
ATOM 817 N N . SER A 1 99 ? 16.744 0.749 -2.930 1.00 64.94 99 SER A N 1
ATOM 818 C CA . SER A 1 99 ? 17.162 1.029 -4.304 1.00 64.94 99 SER A CA 1
ATOM 819 C C . SER A 1 99 ? 16.327 0.148 -5.222 1.00 64.94 99 SER A C 1
ATOM 821 O O . SER A 1 99 ? 16.164 -1.039 -4.941 1.00 64.94 99 SER A O 1
ATOM 823 N N . VAL A 1 100 ? 15.770 0.709 -6.287 1.00 74.12 100 VAL A N 1
ATOM 824 C CA . VAL A 1 100 ? 14.880 0.004 -7.206 1.00 74.12 100 VAL A CA 1
ATOM 825 C C . VAL A 1 100 ? 15.559 -0.197 -8.552 1.00 74.12 100 VAL A C 1
ATOM 827 O O . VAL A 1 100 ? 16.062 0.756 -9.130 1.00 74.12 100 VAL A O 1
ATOM 830 N N . SER A 1 101 ? 15.535 -1.415 -9.089 1.00 74.19 101 SER A N 1
ATOM 831 C CA . SER A 1 101 ? 15.846 -1.673 -10.503 1.00 74.19 101 SER A CA 1
ATOM 832 C C . SER A 1 101 ? 14.631 -2.253 -11.221 1.00 74.19 101 SER A C 1
ATOM 834 O O . SER A 1 101 ? 13.780 -2.916 -10.618 1.00 74.19 101 SER A O 1
ATOM 836 N N . ILE A 1 102 ? 14.519 -1.971 -12.518 1.00 78.19 102 ILE A N 1
ATOM 837 C CA . ILE A 1 102 ? 13.476 -2.536 -13.371 1.00 78.19 102 ILE A CA 1
ATOM 838 C C . ILE A 1 102 ? 14.048 -3.790 -14.019 1.00 78.19 102 ILE A C 1
ATOM 840 O O . ILE A 1 102 ? 15.151 -3.772 -14.558 1.00 78.19 102 ILE A O 1
ATOM 844 N N . LEU A 1 103 ? 13.304 -4.891 -13.973 1.00 74.12 103 LEU A N 1
ATOM 845 C CA . LEU A 1 103 ? 13.669 -6.092 -14.718 1.00 74.12 103 LEU A CA 1
ATOM 846 C C . LEU A 1 103 ? 13.116 -5.984 -16.141 1.00 74.12 103 LEU A C 1
ATOM 848 O O . LEU A 1 103 ? 11.899 -5.989 -16.332 1.00 74.12 103 LEU A O 1
ATOM 852 N N . VAL A 1 104 ? 14.007 -5.918 -17.130 1.00 69.06 104 VAL A N 1
ATOM 853 C CA . VAL A 1 104 ? 13.672 -5.977 -18.559 1.00 69.06 104 VAL A CA 1
ATOM 854 C C . VAL A 1 104 ? 14.115 -7.342 -19.077 1.00 69.06 104 VAL A C 1
ATOM 856 O O . VAL A 1 104 ? 15.303 -7.654 -19.079 1.00 69.06 104 VAL A O 1
ATOM 859 N N . ASN A 1 105 ? 13.159 -8.187 -19.472 1.00 69.12 105 ASN A N 1
ATOM 860 C CA . ASN A 1 105 ? 13.410 -9.555 -19.955 1.00 69.12 105 ASN A CA 1
ATOM 861 C C . ASN A 1 105 ? 14.248 -10.428 -18.995 1.00 69.12 105 ASN A C 1
ATOM 863 O O . ASN A 1 105 ? 15.055 -11.243 -19.429 1.00 69.12 105 ASN A O 1
ATOM 867 N N . GLY A 1 106 ? 14.067 -10.253 -17.681 1.00 66.38 106 GLY A N 1
ATOM 868 C CA . GLY A 1 106 ? 14.797 -10.998 -16.646 1.00 66.38 106 GLY A CA 1
ATOM 869 C C . GLY A 1 106 ? 16.147 -10.394 -16.245 1.00 66.38 106 GLY A C 1
ATOM 870 O O . GLY A 1 106 ? 16.715 -10.823 -15.244 1.00 66.38 106 GLY A O 1
ATOM 871 N N . SER A 1 107 ? 16.618 -9.362 -16.950 1.00 72.75 107 SER A N 1
ATOM 872 C CA . SER A 1 107 ? 17.863 -8.654 -16.640 1.00 72.75 107 SER A CA 1
ATOM 873 C C . SER A 1 107 ? 17.583 -7.323 -15.922 1.00 72.75 107 SER A C 1
ATOM 875 O O . SER A 1 107 ? 16.728 -6.559 -16.378 1.00 72.75 107 SER A O 1
ATOM 877 N N . PRO A 1 108 ? 18.270 -7.013 -14.807 1.00 77.88 108 PRO A N 1
ATOM 878 C CA . PRO A 1 108 ? 18.075 -5.762 -14.076 1.00 77.88 108 PRO A CA 1
ATOM 879 C C . PRO A 1 108 ? 18.703 -4.566 -14.797 1.00 77.88 108 PRO A C 1
ATOM 881 O O . PRO A 1 108 ? 19.842 -4.623 -15.258 1.00 77.88 108 PRO A O 1
ATOM 884 N N . THR A 1 109 ? 17.963 -3.459 -14.860 1.00 81.50 109 THR A N 1
ATOM 885 C CA . THR A 1 109 ? 18.488 -2.145 -15.250 1.00 81.50 109 THR A CA 1
ATOM 886 C C . THR A 1 109 ? 19.304 -1.522 -14.115 1.00 81.50 109 THR A C 1
ATOM 888 O O . THR A 1 109 ? 19.329 -2.030 -12.994 1.00 81.50 109 THR A O 1
ATOM 891 N N . SER A 1 110 ? 19.925 -0.369 -14.376 1.00 78.94 110 SER A N 1
ATOM 892 C CA . SER A 1 110 ? 20.547 0.450 -13.332 1.00 78.94 110 SER A CA 1
ATOM 893 C C . SER A 1 110 ? 19.574 0.734 -12.184 1.00 78.94 110 SER A C 1
ATOM 895 O O . SER A 1 110 ? 18.401 1.042 -12.421 1.00 78.94 110 SER A O 1
ATOM 897 N N . GLU A 1 111 ? 20.070 0.646 -10.950 1.00 78.62 111 GLU A N 1
ATOM 898 C CA . GLU A 1 111 ? 19.296 1.007 -9.766 1.00 78.62 111 GLU A CA 1
ATOM 899 C C . GLU A 1 111 ? 19.043 2.520 -9.711 1.00 78.62 111 GLU A C 1
ATOM 901 O O . GLU A 1 111 ? 19.927 3.330 -9.991 1.00 78.62 111 GLU A O 1
ATOM 906 N N . PHE A 1 112 ? 17.842 2.902 -9.289 1.00 72.50 112 PHE A N 1
ATOM 907 C CA . PHE A 1 112 ? 17.463 4.269 -8.958 1.00 72.50 112 PHE A CA 1
ATOM 908 C C . PHE A 1 112 ? 16.792 4.310 -7.584 1.00 72.50 112 PHE A C 1
ATOM 910 O O . PHE A 1 112 ? 16.233 3.318 -7.113 1.00 72.50 112 PHE A O 1
ATOM 917 N N . LYS A 1 113 ? 16.850 5.462 -6.914 1.00 65.44 113 LYS A N 1
ATOM 918 C CA . LYS A 1 113 ? 16.067 5.675 -5.694 1.00 65.44 113 LYS A CA 1
ATOM 919 C C . LYS A 1 113 ? 14.651 6.111 -6.095 1.00 65.44 113 LYS A C 1
ATOM 921 O O . LYS A 1 113 ? 14.555 7.039 -6.900 1.00 65.44 113 LYS A O 1
ATOM 926 N N . PRO A 1 114 ? 13.598 5.425 -5.618 1.00 58.38 114 PRO A N 1
ATOM 927 C CA . PRO A 1 114 ? 12.215 5.819 -5.859 1.00 58.38 114 PRO A CA 1
ATOM 928 C C . PRO A 1 114 ? 11.844 7.116 -5.129 1.00 58.38 114 PRO A C 1
ATOM 930 O O . PRO A 1 114 ? 12.547 7.487 -4.158 1.00 58.38 114 PRO A O 1
#

InterPro domains:
  IPR000477 Reverse transcriptase domain [PF00078] (12-107)
  IPR000477 Reverse transcriptase domain [PS50878] (1-114)
  IPR043502 DNA/RNA polymerase superfamily [SSF56672] (8-97)
  IPR052343 Diverse Retrotransposon and Effector-Associated Protein [PTHR46890] (1-113)

Secondary structure (DSSP, 8-state):
-EEEEEEEESSSS--SGGGEEEEEHHHHHHHHHHHHHHHHHHHHHHHHS-HHHHTTHHHHHHHHHHTT--HHHHHHHHHHTT--HHHHHHHHHHHHT-EEEEEETTEE---B--

Organism: Glycine soja (NCBI:txid3848)

Foldseek 3Di:
DEKEFEWQACDPDDDDSVRTDTDTPLLVLQLVLLVVLLVVVLVVVVVVDDPPPDNPPVSVVSSVVSSPDDPVVSLVSCVVVPNDVVVSVVNVCVLQVYFYWYQDVNDTDDTDRD

Sequence (114 aa):
NSSFIALIPKLKDPQSISDFRPISLIGCVYKVIDKLLANRLRKVLTHLIDERQSCMVFKVDFEKAYDSVSWHFHFYMMRRMGFHERWISWIKGCITSASVSILVNGSPTSEFKP

Radius of gyration: 17.81 Å; chains: 1; bounding box: 50×22×46 Å

pLDDT: mean 77.96, std 8.81, range [57.09, 93.0]